Protein AF-A0A9E2RBU8-F1 (afdb_monomer_lite)

pLDDT: mean 70.87, std 10.01, range [45.44, 87.94]

Sequence (127 aa):
MFEKMRTSWALTKQSWSVLREQKSLVVFPLISSALTMLVVCTFLLPPIVFFAMSSGGYLDKSGGSDPAKIELWQRALMWLAMFVCYFLASVVVTFFNSALVACAMQHFAGEVTSPRRGLDIALSRWK

Foldseek 3Di:
DVVVVVVVVVVVVVVVVVCVVCVLLVVLVVVLVVVLVVLVCVLVVVVVVCLPVQPVDPPDPPRPPPVVNQDPVNVVVNVVSVVVSVVVNCVSNVLSVQLSVVQVVCVVVVHDGHNVVSNVVSVVVVD

Secondary structure (DSSP, 8-state):
-HHHHHHHHHHHHHHHHHHHH-HHHHHHHHHHHHHHHHHHHHHHHHHHHHHHHHTTSTT-TT-S--TTTS-HHHHHHHHHHHHHHHHHHHHHHHHHHHHHHHHHHHHHTT----HHHHHHHHHHT--

Radius of gyration: 21.58 Å; chains: 1; bounding box: 57×30×52 Å

Structure (mmCIF, N/CA/C/O backbone):
data_AF-A0A9E2RBU8-F1
#
_entry.id   AF-A0A9E2RBU8-F1
#
loop_
_atom_site.group_PDB
_atom_site.id
_atom_site.type_symbol
_atom_site.label_atom_id
_atom_site.label_alt_id
_atom_site.label_comp_id
_atom_site.label_asym_id
_atom_site.label_entity_id
_atom_site.label_seq_id
_atom_site.pdbx_PDB_ins_code
_atom_site.Cartn_x
_atom_site.Cartn_y
_atom_site.Cartn_z
_atom_site.occupancy
_atom_site.B_iso_or_equiv
_atom_site.auth_seq_id
_atom_site.auth_comp_id
_atom_site.auth_asym_id
_atom_site.auth_atom_id
_atom_site.pdbx_PDB_model_num
ATOM 1 N N . MET A 1 1 ? 10.925 14.410 28.860 1.00 59.38 1 MET A N 1
ATOM 2 C CA . MET A 1 1 ? 10.841 13.704 27.553 1.00 59.38 1 MET A CA 1
ATOM 3 C C . MET A 1 1 ? 10.256 12.297 27.690 1.00 59.38 1 MET A C 1
ATOM 5 O O . MET A 1 1 ? 9.317 11.990 26.967 1.00 59.38 1 MET A O 1
ATOM 9 N N . PHE A 1 2 ? 10.721 11.485 28.650 1.00 72.94 2 PHE A N 1
ATOM 10 C CA . PHE A 1 2 ? 10.164 10.150 28.935 1.00 72.94 2 PHE A CA 1
ATOM 11 C C . PHE A 1 2 ? 8.670 10.132 29.298 1.00 72.94 2 PHE A C 1
ATOM 13 O O . PHE A 1 2 ? 7.972 9.201 28.910 1.00 72.94 2 PHE A O 1
ATOM 20 N N . GLU A 1 3 ? 8.141 11.177 29.942 1.00 73.31 3 GLU A N 1
ATOM 21 C CA . GLU A 1 3 ? 6.697 11.273 30.207 1.00 73.31 3 GLU A CA 1
ATOM 22 C C . GLU A 1 3 ? 5.847 11.343 28.935 1.00 73.31 3 GLU A C 1
ATOM 24 O O . GLU A 1 3 ? 4.848 10.641 28.845 1.00 73.31 3 GLU A O 1
ATOM 29 N N . LYS A 1 4 ? 6.268 12.096 27.906 1.00 74.50 4 LYS A N 1
ATOM 30 C CA . LYS A 1 4 ? 5.535 12.169 26.629 1.00 74.50 4 LYS A CA 1
ATOM 31 C C . LYS A 1 4 ? 5.486 10.812 25.924 1.00 74.50 4 LYS A C 1
ATOM 33 O O . LYS A 1 4 ? 4.452 10.449 25.364 1.00 74.50 4 LYS A O 1
ATOM 38 N N . MET A 1 5 ? 6.576 10.042 25.992 1.00 78.25 5 MET A N 1
ATOM 39 C CA . MET A 1 5 ? 6.614 8.668 25.478 1.00 78.25 5 MET A CA 1
ATOM 40 C C . MET A 1 5 ? 5.700 7.743 26.287 1.00 78.25 5 MET A C 1
ATOM 42 O O . MET A 1 5 ? 4.998 6.925 25.701 1.00 78.25 5 MET A O 1
ATOM 46 N N . ARG A 1 6 ? 5.634 7.910 27.615 1.00 75.19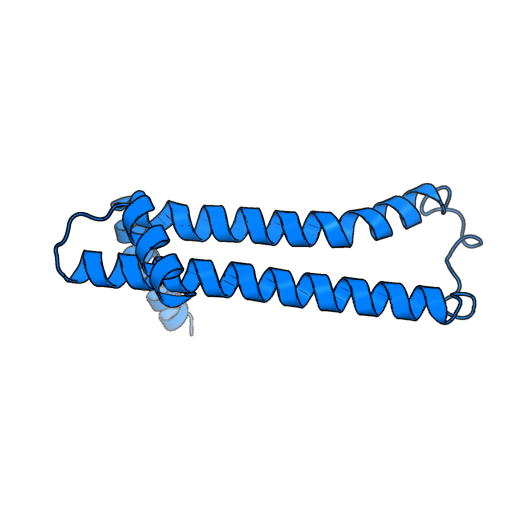 6 ARG A N 1
ATOM 47 C CA . ARG A 1 6 ? 4.756 7.119 28.491 1.00 75.19 6 ARG A CA 1
ATOM 48 C C . ARG A 1 6 ? 3.275 7.412 28.245 1.00 75.19 6 ARG A C 1
ATOM 50 O O . ARG A 1 6 ? 2.481 6.478 28.202 1.00 75.19 6 ARG A O 1
ATOM 57 N N . THR A 1 7 ? 2.917 8.674 28.015 1.00 76.69 7 THR A N 1
ATOM 58 C CA . THR A 1 7 ? 1.553 9.083 27.645 1.00 76.69 7 THR A CA 1
ATOM 59 C C . THR A 1 7 ? 1.180 8.579 26.254 1.00 76.69 7 THR A C 1
ATOM 61 O O . THR A 1 7 ? 0.107 8.011 26.082 1.00 76.69 7 THR A O 1
ATOM 64 N N . SER A 1 8 ? 2.087 8.688 25.278 1.00 75.44 8 SER A N 1
ATOM 65 C CA . SER A 1 8 ? 1.869 8.142 23.928 1.00 75.44 8 SER A CA 1
ATOM 66 C C . SER A 1 8 ? 1.697 6.620 23.964 1.00 75.44 8 SER A C 1
ATOM 68 O O . SER A 1 8 ? 0.795 6.083 23.336 1.00 75.44 8 SER A O 1
ATOM 70 N N . TRP A 1 9 ? 2.499 5.917 24.770 1.00 77.50 9 TRP A N 1
ATOM 71 C CA . TRP A 1 9 ? 2.384 4.472 24.969 1.00 77.50 9 TRP A CA 1
ATOM 72 C C . TRP A 1 9 ? 1.086 4.072 25.680 1.00 77.50 9 TRP A C 1
ATOM 74 O O . TRP A 1 9 ? 0.475 3.069 25.317 1.00 77.50 9 TRP A O 1
ATOM 84 N N . ALA A 1 10 ? 0.642 4.854 26.669 1.00 77.25 10 ALA A N 1
ATOM 85 C CA . ALA A 1 10 ? -0.626 4.632 27.359 1.00 77.25 10 ALA A CA 1
ATOM 86 C C . ALA A 1 10 ? -1.828 4.809 26.415 1.00 77.25 10 ALA A C 1
ATOM 88 O O . ALA A 1 10 ? -2.715 3.956 26.402 1.00 77.25 10 ALA A O 1
ATOM 89 N N . LEU A 1 11 ? -1.807 5.843 25.567 1.00 73.69 11 LEU A N 1
ATOM 90 C CA . LEU A 1 11 ? -2.827 6.089 24.541 1.00 73.69 11 LEU A CA 1
ATOM 91 C C . LEU A 1 11 ? -2.844 4.990 23.473 1.00 73.69 11 LEU A C 1
ATOM 93 O O . LEU A 1 11 ? -3.916 4.502 23.108 1.00 73.69 11 LEU A O 1
ATOM 97 N N . THR A 1 12 ? -1.670 4.536 23.020 1.00 73.25 12 THR A N 1
ATOM 98 C CA . THR A 1 12 ? -1.566 3.384 22.115 1.00 73.25 12 THR A CA 1
ATOM 99 C C . THR A 1 12 ? -2.117 2.122 22.774 1.00 73.25 12 THR A C 1
ATOM 101 O O . THR A 1 12 ? -2.846 1.383 22.124 1.00 73.25 12 THR A O 1
ATOM 104 N N . LYS A 1 13 ? -1.850 1.880 24.067 1.00 71.62 13 LYS A N 1
ATOM 105 C CA . LYS A 1 13 ? -2.397 0.727 24.810 1.00 71.62 13 LYS A CA 1
ATOM 106 C C . LYS A 1 13 ? -3.916 0.775 24.964 1.00 71.62 13 LYS A C 1
ATOM 108 O O . LYS A 1 13 ? -4.554 -0.263 24.817 1.00 71.62 13 LYS A O 1
ATOM 113 N N . GLN A 1 14 ? -4.482 1.947 25.253 1.00 66.69 14 GLN A N 1
ATOM 114 C CA . GLN A 1 14 ? -5.935 2.129 25.319 1.00 66.69 14 GLN A CA 1
ATOM 115 C C . GLN A 1 14 ? -6.578 1.925 23.947 1.00 66.69 14 GLN A C 1
ATOM 117 O O . GLN A 1 14 ? -7.543 1.176 23.827 1.00 66.69 14 GLN A O 1
ATOM 122 N N . SER A 1 15 ? -5.988 2.495 22.895 1.00 63.38 15 SER A N 1
ATOM 123 C CA . SER A 1 15 ? -6.440 2.270 21.517 1.00 63.38 15 SER A CA 1
ATOM 124 C C . SER A 1 15 ? -6.325 0.791 21.129 1.00 63.38 15 SER A C 1
ATOM 126 O O . SER A 1 15 ? -7.208 0.248 20.474 1.00 63.38 15 SER A O 1
ATOM 128 N N . TRP A 1 16 ? -5.272 0.109 21.589 1.00 63.81 16 TRP A N 1
ATOM 129 C CA . TRP A 1 16 ? -5.042 -1.313 21.352 1.00 63.81 16 TRP A CA 1
ATOM 130 C C . TRP A 1 16 ? -6.053 -2.209 22.071 1.00 63.81 16 TRP A C 1
ATOM 132 O O . TRP A 1 16 ? -6.446 -3.219 21.497 1.00 63.81 16 TRP A O 1
ATOM 142 N N . SER A 1 17 ? -6.500 -1.878 23.292 1.00 61.31 17 SER A N 1
ATOM 143 C CA . SER A 1 17 ? -7.505 -2.701 23.986 1.00 61.31 17 SER A CA 1
ATOM 144 C C . SER A 1 17 ? -8.877 -2.594 23.322 1.00 61.31 17 SER A C 1
ATOM 146 O O . SER A 1 17 ? -9.503 -3.625 23.089 1.00 61.31 17 SER A O 1
ATOM 148 N N . VAL A 1 18 ? -9.280 -1.387 22.911 1.00 62.34 18 VAL A N 1
ATOM 149 C CA . VAL A 1 18 ? -10.526 -1.145 22.159 1.00 62.34 18 VAL A CA 1
ATOM 150 C C . VAL A 1 18 ? -10.493 -1.860 20.804 1.00 62.34 18 VAL A C 1
ATOM 152 O O . VAL A 1 18 ? -11.454 -2.519 20.407 1.00 62.34 18 VAL A O 1
ATOM 155 N N . LEU A 1 19 ? -9.349 -1.813 20.115 1.00 61.12 19 LEU A N 1
ATOM 156 C CA . LEU A 1 19 ? -9.160 -2.511 18.845 1.00 61.12 19 LEU A CA 1
ATOM 157 C C . LEU A 1 19 ? -9.208 -4.044 19.011 1.00 61.12 19 LEU A C 1
ATOM 159 O O . LEU A 1 19 ? -9.686 -4.750 18.127 1.00 61.12 19 LEU A O 1
ATOM 163 N N . ARG A 1 20 ? -8.737 -4.574 20.148 1.00 60.50 20 ARG A N 1
ATOM 164 C CA . ARG A 1 20 ? -8.737 -6.017 20.442 1.00 60.50 20 ARG A CA 1
ATOM 165 C C . ARG A 1 20 ? -10.113 -6.544 20.857 1.00 60.50 20 ARG A C 1
ATOM 167 O O . ARG A 1 20 ? -10.418 -7.697 20.550 1.00 60.50 20 ARG A O 1
ATOM 174 N N . GLU A 1 21 ? -10.932 -5.723 21.514 1.00 63.09 21 GLU A N 1
ATOM 175 C CA . GLU A 1 21 ? -12.346 -6.024 21.785 1.00 63.09 21 GLU A CA 1
ATOM 176 C C . GLU A 1 21 ? -13.172 -6.047 20.490 1.00 63.09 21 GLU A C 1
ATOM 178 O O . GLU A 1 21 ? -14.031 -6.910 20.311 1.00 63.09 21 GLU A O 1
ATOM 183 N N . GLN A 1 22 ? -12.854 -5.174 19.530 1.00 63.44 22 GLN A N 1
ATOM 184 C CA . GLN A 1 22 ? -13.538 -5.077 18.240 1.00 63.44 22 GLN A CA 1
ATOM 185 C C . GLN A 1 22 ? -12.751 -5.772 17.113 1.00 63.44 22 GLN A C 1
ATOM 187 O O . GLN A 1 22 ? -12.162 -5.128 16.242 1.00 63.44 22 GLN A O 1
ATOM 192 N N . LYS A 1 23 ? -12.803 -7.112 17.055 1.00 59.81 23 LYS A N 1
ATOM 1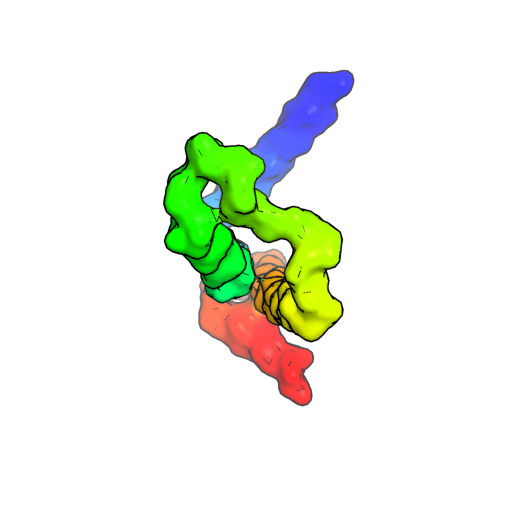93 C CA . LYS A 1 23 ? -12.170 -7.910 15.975 1.00 59.81 23 LYS A CA 1
ATOM 194 C C . LYS A 1 23 ? -12.548 -7.438 14.561 1.00 59.81 23 LYS A C 1
ATOM 196 O O . LYS A 1 23 ? -11.740 -7.570 13.649 1.00 59.81 23 LYS A O 1
ATOM 201 N N . SER A 1 24 ? -13.737 -6.850 14.381 1.00 57.62 24 SER A N 1
ATOM 202 C CA . SER A 1 24 ? -14.186 -6.282 13.101 1.00 57.62 24 SER A CA 1
ATOM 203 C C . SER A 1 24 ? -13.325 -5.109 12.614 1.00 57.62 24 SER A C 1
ATOM 205 O O . SER A 1 24 ? -13.211 -4.924 11.405 1.00 57.62 24 SER A O 1
ATOM 207 N N . LEU A 1 25 ? -12.726 -4.315 13.511 1.00 61.91 25 LEU A N 1
ATOM 208 C CA . LEU A 1 25 ? -11.915 -3.154 13.128 1.00 61.91 25 LEU A CA 1
ATOM 209 C C . LEU A 1 25 ? -10.483 -3.540 12.727 1.00 61.91 25 LEU A C 1
ATOM 211 O O . LEU A 1 25 ? -9.903 -2.862 11.887 1.00 61.91 25 LEU A O 1
ATOM 215 N N . VAL A 1 26 ? -9.926 -4.633 13.268 1.00 65.25 26 VAL A N 1
ATOM 216 C CA . VAL A 1 26 ? -8.554 -5.106 12.961 1.00 65.25 26 VAL A CA 1
ATOM 217 C C . VAL A 1 26 ? -8.452 -5.724 11.566 1.00 65.25 26 VAL A C 1
ATOM 219 O O . VAL A 1 26 ? -7.401 -5.662 10.931 1.00 65.25 26 VAL A O 1
ATOM 222 N N . VAL A 1 27 ? -9.541 -6.312 11.065 1.00 66.19 27 VAL A N 1
ATOM 223 C CA . VAL A 1 27 ? -9.551 -7.028 9.780 1.00 66.19 27 VAL A CA 1
ATOM 224 C C . VAL A 1 27 ? -9.245 -6.091 8.604 1.00 66.19 27 VAL A C 1
ATOM 226 O O . VAL A 1 27 ? -8.524 -6.483 7.693 1.00 66.19 27 VAL A O 1
ATOM 229 N N . PHE A 1 28 ? -9.697 -4.835 8.642 1.00 66.38 28 PHE A N 1
ATOM 230 C CA . PHE A 1 28 ? -9.423 -3.853 7.584 1.00 66.38 28 PHE A CA 1
ATOM 231 C C . PHE A 1 28 ? -7.940 -3.474 7.439 1.00 66.38 28 PHE A C 1
ATOM 233 O O . PHE A 1 28 ? -7.414 -3.620 6.335 1.00 66.38 28 PHE A O 1
ATOM 240 N N . PRO A 1 29 ? -7.228 -3.022 8.492 1.00 67.06 29 PRO A N 1
ATOM 241 C CA . PRO A 1 29 ? -5.804 -2.719 8.395 1.00 67.06 29 PRO A CA 1
ATOM 242 C C . PRO A 1 29 ? -4.957 -3.970 8.133 1.00 67.06 29 PRO A C 1
ATOM 244 O O . PRO A 1 29 ? -3.923 -3.854 7.483 1.00 67.06 29 PRO A O 1
ATOM 247 N N . LEU A 1 30 ? -5.394 -5.160 8.565 1.00 69.75 30 LEU A N 1
ATOM 248 C CA . LEU A 1 30 ? -4.701 -6.418 8.266 1.00 69.75 30 LEU A CA 1
ATOM 249 C C . LEU A 1 30 ? -4.825 -6.816 6.785 1.00 69.75 30 LEU A C 1
ATOM 251 O O . LEU A 1 30 ? -3.839 -7.205 6.168 1.00 69.75 30 LEU A O 1
ATOM 255 N N . ILE A 1 31 ? -6.020 -6.694 6.197 1.00 71.25 31 ILE A N 1
ATOM 256 C CA . ILE A 1 31 ? -6.230 -6.963 4.767 1.00 71.25 31 ILE A CA 1
ATOM 257 C C . ILE A 1 31 ? -5.535 -5.891 3.919 1.00 71.25 31 ILE A C 1
ATOM 259 O O . ILE A 1 31 ? -4.879 -6.228 2.937 1.00 71.25 31 ILE A O 1
ATOM 263 N N . SER A 1 32 ? -5.617 -4.617 4.317 1.00 71.81 32 SER A N 1
ATOM 264 C CA . SER A 1 3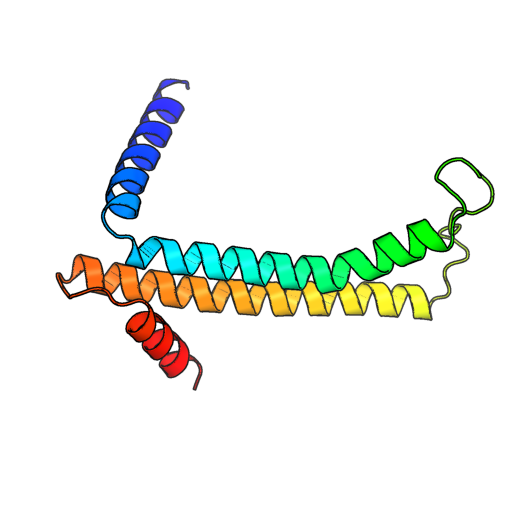2 ? -4.925 -3.508 3.649 1.00 71.81 32 SER A CA 1
ATOM 265 C C . SER A 1 32 ? -3.412 -3.698 3.640 1.00 71.81 32 SER A C 1
ATOM 267 O O . SER A 1 32 ? -2.778 -3.573 2.592 1.00 71.81 32 SER A O 1
ATOM 269 N N . SER A 1 33 ? -2.823 -4.046 4.789 1.00 74.81 33 SER A N 1
ATOM 270 C CA . SER A 1 33 ? -1.384 -4.280 4.887 1.00 74.81 33 SER A CA 1
ATOM 271 C C . SER A 1 33 ? -0.965 -5.517 4.100 1.00 74.81 33 SER A C 1
ATOM 273 O O . SER A 1 33 ? 0.030 -5.449 3.387 1.00 74.81 33 SER A O 1
ATOM 275 N N . ALA A 1 34 ? -1.750 -6.598 4.135 1.00 76.00 34 ALA A N 1
ATOM 276 C CA . ALA A 1 34 ? -1.492 -7.797 3.343 1.00 76.00 34 ALA A CA 1
ATOM 277 C C . ALA A 1 34 ? -1.562 -7.524 1.832 1.00 76.00 34 ALA A C 1
ATOM 279 O O . ALA A 1 34 ? -0.668 -7.938 1.100 1.00 76.00 34 ALA A O 1
ATOM 280 N N . LEU A 1 35 ? -2.574 -6.791 1.355 1.00 77.81 35 LEU A N 1
ATOM 281 C CA . LEU A 1 35 ? -2.708 -6.431 -0.061 1.00 77.81 35 LEU A CA 1
ATOM 282 C C . LEU A 1 35 ? -1.620 -5.456 -0.507 1.00 77.81 35 LEU A C 1
ATOM 284 O O . LEU A 1 35 ? -1.042 -5.634 -1.574 1.00 77.81 35 LEU A O 1
ATOM 288 N N . THR A 1 36 ? -1.295 -4.460 0.318 1.00 76.38 36 THR A N 1
ATOM 289 C CA . THR A 1 36 ? -0.197 -3.526 0.033 1.00 76.38 36 THR A CA 1
ATOM 290 C C . THR A 1 36 ? 1.137 -4.268 -0.020 1.00 76.38 36 THR A C 1
ATOM 292 O O . THR A 1 36 ? 1.918 -4.063 -0.946 1.00 76.38 36 THR A O 1
ATOM 295 N N . MET A 1 37 ? 1.380 -5.183 0.923 1.00 79.12 37 MET A N 1
ATOM 296 C CA . MET A 1 37 ? 2.562 -6.042 0.933 1.00 79.12 37 MET A CA 1
ATOM 297 C C . MET A 1 37 ? 2.596 -6.959 -0.293 1.00 79.12 37 MET A C 1
ATOM 299 O O . MET A 1 37 ? 3.656 -7.128 -0.879 1.00 79.12 37 MET A O 1
ATOM 303 N N . LEU A 1 38 ? 1.453 -7.484 -0.740 1.00 82.88 38 LEU A N 1
ATOM 304 C CA . LEU A 1 38 ? 1.350 -8.294 -1.955 1.00 82.88 38 LEU A CA 1
ATOM 305 C C . LEU A 1 38 ? 1.675 -7.479 -3.215 1.00 82.88 38 LEU A C 1
ATOM 307 O O . LEU A 1 38 ? 2.437 -7.956 -4.056 1.00 82.88 38 LEU A O 1
ATOM 311 N N . VAL A 1 39 ? 1.163 -6.249 -3.337 1.00 80.06 39 VAL A N 1
ATOM 312 C CA . VAL A 1 39 ? 1.496 -5.331 -4.445 1.00 80.06 39 VAL A CA 1
ATOM 313 C C . VAL A 1 39 ? 2.996 -5.040 -4.452 1.00 80.06 39 VAL A C 1
ATOM 315 O O . VAL A 1 39 ? 3.655 -5.230 -5.471 1.00 80.06 39 VAL A O 1
ATOM 318 N N . VAL A 1 40 ? 3.552 -4.674 -3.295 1.00 78.56 40 VAL A N 1
ATOM 319 C CA . VAL A 1 40 ? 4.992 -4.443 -3.113 1.00 78.56 40 VAL A CA 1
ATOM 320 C C . VAL A 1 40 ? 5.793 -5.686 -3.500 1.00 78.56 40 VAL A C 1
ATOM 322 O O . VAL A 1 40 ? 6.721 -5.582 -4.293 1.00 78.56 40 VAL A O 1
ATOM 325 N N . CYS A 1 41 ? 5.419 -6.871 -3.019 1.00 81.69 41 CYS A N 1
ATOM 326 C CA . CYS A 1 41 ? 6.083 -8.125 -3.367 1.00 81.69 41 CYS A CA 1
ATOM 327 C C . CYS A 1 41 ? 6.016 -8.412 -4.870 1.00 81.69 41 CYS A C 1
ATOM 329 O O . CYS A 1 41 ? 7.029 -8.776 -5.454 1.00 81.69 41 CYS A O 1
ATOM 331 N N . THR A 1 42 ? 4.867 -8.210 -5.516 1.00 79.50 42 THR A N 1
ATOM 332 C CA . THR A 1 42 ? 4.689 -8.499 -6.949 1.00 79.50 42 THR A CA 1
ATOM 333 C C . THR A 1 42 ? 5.563 -7.604 -7.829 1.00 79.50 42 THR A C 1
ATOM 335 O O . THR A 1 42 ? 6.001 -8.045 -8.885 1.00 79.50 42 THR A O 1
ATOM 338 N N . PHE A 1 43 ? 5.860 -6.376 -7.395 1.00 77.56 43 PHE A N 1
ATOM 339 C CA . PHE A 1 43 ? 6.681 -5.431 -8.159 1.00 77.56 43 PHE A CA 1
ATOM 340 C C . PHE A 1 43 ? 8.159 -5.394 -7.734 1.00 77.56 43 PHE A C 1
ATOM 342 O O . PHE A 1 43 ? 9.012 -5.152 -8.585 1.00 77.56 43 PHE A O 1
ATOM 349 N N . LEU A 1 44 ? 8.493 -5.661 -6.463 1.00 78.25 44 LEU A N 1
ATOM 350 C CA . LEU A 1 44 ? 9.884 -5.700 -5.986 1.00 78.25 44 LEU A CA 1
ATOM 351 C C . LEU A 1 44 ? 10.541 -7.075 -6.134 1.00 78.25 44 LEU A C 1
ATOM 353 O O . LEU A 1 44 ? 11.739 -7.129 -6.408 1.00 78.25 44 LEU A O 1
ATOM 357 N N . LEU A 1 45 ? 9.811 -8.186 -5.978 1.00 82.19 45 LEU A N 1
ATOM 358 C CA . LEU A 1 45 ? 10.417 -9.517 -6.103 1.00 82.19 45 LEU A CA 1
ATOM 359 C C . LEU A 1 45 ? 10.981 -9.785 -7.503 1.00 82.19 45 LEU A C 1
ATOM 361 O O . LEU A 1 45 ? 12.110 -10.262 -7.559 1.00 82.19 45 LEU A O 1
ATOM 365 N N . PRO A 1 46 ? 10.295 -9.479 -8.623 1.00 77.81 46 PRO A N 1
ATOM 366 C CA . PRO A 1 46 ? 10.831 -9.781 -9.948 1.00 77.81 46 PRO A CA 1
ATOM 367 C C . PRO A 1 46 ? 12.203 -9.153 -10.234 1.00 77.81 46 PRO A C 1
ATOM 369 O O . PRO A 1 46 ? 13.090 -9.905 -10.631 1.00 77.81 46 PRO A O 1
ATOM 372 N N . PRO A 1 47 ? 12.457 -7.848 -9.995 1.00 72.19 47 PRO A N 1
ATOM 373 C CA . PRO A 1 47 ? 13.792 -7.287 -10.192 1.00 72.19 47 PRO A CA 1
ATOM 374 C C . PRO A 1 47 ? 14.824 -7.837 -9.197 1.00 72.19 47 PRO A C 1
ATOM 376 O O . PRO A 1 47 ? 15.966 -8.054 -9.594 1.00 72.19 47 PRO A O 1
ATOM 379 N N . ILE A 1 48 ? 14.445 -8.122 -7.942 1.00 77.75 48 ILE A N 1
ATOM 380 C CA . ILE A 1 48 ? 15.351 -8.731 -6.948 1.00 77.75 48 ILE A CA 1
ATOM 381 C C . ILE A 1 48 ? 15.765 -10.144 -7.380 1.00 77.75 48 ILE A C 1
ATOM 383 O O . ILE A 1 48 ? 16.948 -10.470 -7.367 1.00 77.75 48 ILE A O 1
ATOM 387 N N . VAL A 1 49 ? 14.803 -10.975 -7.784 1.00 78.81 49 VAL A N 1
ATOM 388 C CA . VAL A 1 49 ? 15.031 -12.357 -8.227 1.00 78.81 49 VAL A CA 1
ATOM 389 C C . VAL A 1 49 ? 15.784 -12.381 -9.552 1.00 78.81 49 VAL A C 1
ATOM 391 O O . VAL A 1 49 ? 16.743 -13.133 -9.684 1.00 78.81 49 VAL A O 1
ATOM 394 N N . PHE A 1 50 ? 15.409 -11.533 -10.511 1.00 71.88 50 PHE A N 1
ATOM 395 C CA . PHE A 1 50 ? 16.113 -11.404 -11.785 1.00 71.88 50 PHE A CA 1
ATOM 396 C C . PHE A 1 50 ? 17.574 -11.001 -11.575 1.00 71.88 50 PHE A C 1
ATOM 398 O O . PHE A 1 50 ? 18.462 -11.605 -12.173 1.00 71.88 50 PHE A O 1
ATOM 405 N N . PHE A 1 51 ? 17.837 -10.039 -10.687 1.00 65.62 51 PHE A N 1
ATOM 406 C CA . PHE A 1 51 ? 19.195 -9.650 -10.322 1.00 65.62 51 PHE A CA 1
ATOM 407 C C . PHE A 1 51 ? 19.944 -10.795 -9.623 1.00 65.62 51 PHE A C 1
ATOM 409 O O . PHE A 1 51 ? 21.069 -11.105 -10.006 1.00 65.62 51 PHE A O 1
ATOM 416 N N . ALA A 1 52 ? 19.310 -11.471 -8.660 1.00 69.88 52 ALA A N 1
ATOM 417 C CA . ALA A 1 52 ? 19.903 -12.584 -7.915 1.00 69.88 52 ALA A CA 1
ATOM 418 C C . ALA A 1 52 ? 20.166 -13.844 -8.762 1.00 69.88 52 ALA A C 1
ATOM 420 O O . ALA A 1 52 ? 21.062 -14.612 -8.430 1.00 69.88 52 ALA A O 1
ATOM 421 N N . MET A 1 53 ? 19.391 -14.077 -9.828 1.00 67.69 53 MET A N 1
ATOM 422 C CA . MET A 1 53 ? 19.582 -15.200 -10.757 1.00 67.69 53 MET A CA 1
ATOM 423 C C . MET A 1 53 ? 20.524 -14.859 -11.918 1.00 67.69 53 MET A C 1
ATOM 425 O O . MET A 1 53 ? 21.227 -15.742 -12.400 1.00 67.69 53 MET A O 1
ATOM 429 N N . SER A 1 54 ? 20.542 -13.601 -12.377 1.00 63.53 54 SER A N 1
ATOM 430 C CA . SER A 1 54 ? 21.405 -13.162 -13.490 1.00 63.53 54 SER A CA 1
ATOM 431 C C . SER A 1 54 ? 22.836 -12.861 -13.044 1.00 63.53 54 SER A C 1
ATOM 433 O O . SER A 1 54 ? 23.765 -13.004 -13.834 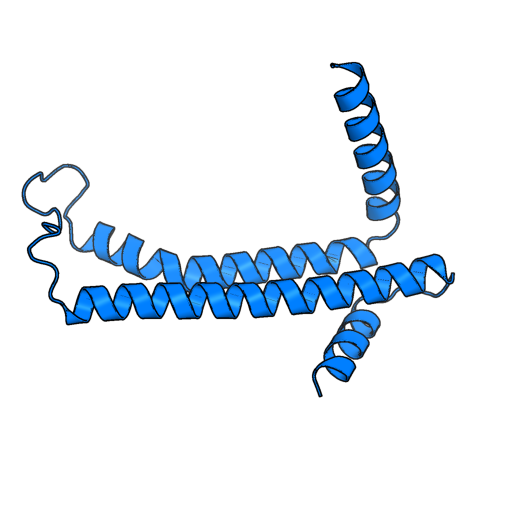1.00 63.53 54 SER A O 1
ATOM 435 N N . SER A 1 55 ? 23.028 -12.463 -11.783 1.00 53.06 55 SER A N 1
ATOM 436 C CA . SER A 1 55 ? 24.344 -12.421 -11.148 1.00 53.06 55 SER A CA 1
ATOM 437 C C . SER A 1 55 ? 24.570 -13.751 -10.432 1.00 53.06 55 SER A C 1
ATOM 439 O O . SER A 1 55 ? 23.859 -14.083 -9.488 1.00 53.06 55 SER A O 1
ATOM 441 N N . GLY A 1 56 ? 25.526 -14.556 -10.895 1.00 48.44 56 GLY A N 1
ATOM 442 C CA . GLY A 1 56 ? 25.934 -15.776 -10.201 1.00 48.44 56 GLY A CA 1
ATOM 443 C C . GLY A 1 56 ? 26.514 -15.449 -8.823 1.00 48.44 56 GLY A C 1
ATOM 444 O O . GLY A 1 56 ? 27.723 -15.348 -8.673 1.00 48.44 56 GLY A O 1
ATOM 445 N N . GLY A 1 57 ? 25.655 -15.278 -7.819 1.00 46.28 57 GLY A N 1
ATOM 446 C CA . GLY A 1 57 ? 26.034 -15.010 -6.437 1.00 46.28 57 GLY A CA 1
ATOM 447 C C . GLY A 1 57 ? 26.671 -13.634 -6.206 1.00 46.28 57 GLY A C 1
ATOM 448 O O . GLY A 1 57 ? 27.343 -13.046 -7.044 1.00 46.28 57 GLY A O 1
ATOM 449 N N . TYR A 1 58 ? 26.526 -13.143 -4.981 1.00 50.44 58 TYR A N 1
ATOM 450 C CA . TYR A 1 58 ? 27.088 -11.885 -4.477 1.00 50.44 58 TYR A CA 1
ATOM 451 C C . TYR A 1 58 ? 28.641 -11.826 -4.486 1.00 50.44 58 TYR A C 1
ATOM 453 O O . TYR A 1 58 ? 29.217 -10.918 -3.888 1.00 50.44 58 TYR A O 1
ATOM 461 N N . LEU A 1 59 ? 29.331 -12.789 -5.114 1.00 52.72 59 LEU A N 1
ATOM 462 C CA . LEU A 1 59 ? 30.787 -12.964 -5.060 1.00 52.72 59 LEU A CA 1
ATOM 463 C C . LEU A 1 59 ? 31.522 -12.691 -6.378 1.00 52.72 59 LEU A C 1
ATOM 465 O O . LEU A 1 59 ? 32.751 -12.673 -6.355 1.00 52.72 59 LEU A O 1
ATOM 469 N N . ASP A 1 60 ? 30.831 -12.422 -7.489 1.00 45.44 60 ASP A N 1
ATOM 470 C CA . ASP A 1 60 ? 31.511 -12.024 -8.723 1.00 45.44 60 ASP A CA 1
ATOM 471 C C . ASP A 1 60 ? 31.407 -10.508 -8.947 1.00 45.44 60 ASP A C 1
ATOM 473 O O . ASP A 1 60 ? 30.404 -9.967 -9.418 1.00 45.44 60 ASP A O 1
ATOM 477 N N . LYS A 1 61 ? 32.486 -9.798 -8.595 1.00 54.47 61 LYS A N 1
ATOM 478 C CA . LYS A 1 61 ? 32.672 -8.347 -8.790 1.00 54.47 61 LYS A CA 1
ATOM 479 C C . LYS A 1 61 ? 32.693 -7.910 -10.266 1.00 54.47 61 LYS A C 1
ATOM 481 O O . LYS A 1 61 ? 32.987 -6.749 -10.540 1.00 54.47 61 LYS A O 1
ATOM 486 N N . SER A 1 62 ? 32.380 -8.796 -11.206 1.00 48.91 62 SER A N 1
ATOM 487 C CA . SER A 1 62 ? 32.319 -8.504 -12.640 1.00 48.91 62 SER A CA 1
ATOM 488 C C . SER A 1 62 ? 30.902 -8.541 -13.239 1.00 48.91 62 SER A C 1
ATOM 490 O O . SER A 1 62 ? 30.714 -8.078 -14.363 1.00 48.91 62 SER A O 1
ATOM 492 N N . GLY A 1 63 ? 29.896 -9.013 -12.489 1.00 46.28 63 GLY A N 1
ATOM 493 C CA . GLY A 1 63 ? 28.505 -9.160 -12.950 1.00 46.28 63 GLY A CA 1
ATOM 494 C C . GLY A 1 63 ? 27.519 -8.137 -12.382 1.00 46.28 63 GLY A C 1
ATOM 495 O O . GLY A 1 63 ? 26.309 -8.291 -12.543 1.00 46.28 63 GLY A O 1
ATOM 496 N N . GLY A 1 64 ? 28.009 -7.103 -11.691 1.00 47.03 64 GLY A N 1
ATOM 497 C CA . GLY A 1 64 ? 27.172 -5.964 -11.337 1.00 47.03 64 GLY A CA 1
ATOM 498 C C . GLY A 1 64 ? 26.678 -5.320 -12.623 1.00 47.03 64 GLY A C 1
ATOM 499 O O . GLY A 1 64 ? 27.492 -4.998 -13.487 1.00 47.03 64 GLY A O 1
ATOM 500 N N . SER A 1 65 ? 25.363 -5.149 -12.767 1.00 55.78 65 SER A N 1
ATOM 501 C CA . SER A 1 65 ? 24.791 -4.261 -13.774 1.00 55.78 65 SER A CA 1
ATOM 502 C C . SER A 1 65 ? 25.446 -2.899 -13.578 1.00 55.78 65 SER A C 1
ATOM 504 O O . SER A 1 65 ? 25.043 -2.136 -12.703 1.00 55.78 65 SER A O 1
ATOM 506 N N . ASP A 1 66 ? 26.523 -2.641 -14.314 1.00 54.19 66 ASP A N 1
ATOM 507 C CA . ASP A 1 66 ? 27.215 -1.368 -14.309 1.00 54.19 66 ASP A CA 1
ATOM 508 C C . ASP A 1 66 ? 26.117 -0.323 -14.544 1.00 54.19 66 ASP A C 1
ATOM 510 O O . ASP A 1 66 ? 25.410 -0.432 -15.552 1.00 54.19 66 ASP A O 1
ATOM 514 N N . PRO A 1 67 ? 25.851 0.622 -13.623 1.00 53.84 67 PRO A N 1
ATOM 515 C CA . PRO A 1 67 ? 24.740 1.559 -13.788 1.00 53.84 67 PRO A CA 1
ATOM 516 C C . PRO A 1 67 ? 24.850 2.350 -15.102 1.00 53.84 67 PRO A C 1
ATOM 518 O O . PRO A 1 67 ? 23.849 2.876 -15.587 1.00 53.84 67 PRO A O 1
ATOM 521 N N . ALA A 1 68 ? 26.047 2.382 -15.702 1.00 56.78 68 ALA A N 1
ATOM 522 C CA . ALA A 1 68 ? 26.333 2.926 -17.022 1.00 56.78 68 ALA A CA 1
ATOM 523 C C . ALA A 1 68 ? 25.890 2.043 -18.214 1.00 56.78 68 ALA A C 1
ATOM 525 O O . ALA A 1 68 ? 25.709 2.575 -19.306 1.00 56.78 68 ALA A O 1
ATOM 526 N N . LYS A 1 69 ? 25.704 0.725 -18.039 1.00 62.50 69 LYS A N 1
ATOM 527 C CA . LYS A 1 69 ? 25.309 -0.236 -19.096 1.00 62.50 69 LYS A CA 1
ATOM 528 C C . LYS A 1 69 ? 23.820 -0.590 -19.102 1.00 62.50 69 LYS A C 1
ATOM 530 O O . LYS A 1 69 ? 23.387 -1.349 -19.962 1.00 62.50 69 LYS A O 1
ATOM 535 N N . ILE A 1 70 ? 23.034 -0.071 -18.158 1.00 65.38 70 ILE A N 1
ATOM 536 C CA . ILE A 1 70 ? 21.580 -0.254 -18.183 1.00 65.38 70 ILE A CA 1
ATOM 537 C C . ILE A 1 70 ? 21.031 0.573 -19.347 1.00 65.38 70 ILE A C 1
ATOM 539 O O . ILE A 1 70 ? 21.105 1.805 -19.325 1.00 65.38 70 ILE A O 1
ATOM 543 N N . GLU A 1 71 ? 20.472 -0.095 -20.356 1.00 78.12 71 GLU A N 1
ATOM 544 C CA . GLU A 1 71 ? 19.904 0.601 -21.506 1.00 78.12 71 GLU A CA 1
ATOM 545 C C . GLU A 1 71 ? 18.763 1.535 -21.071 1.00 78.12 71 GLU A C 1
ATOM 547 O O . GLU A 1 71 ? 18.027 1.269 -20.114 1.00 78.12 71 GLU A O 1
ATOM 552 N N . LEU A 1 72 ? 18.598 2.658 -21.781 1.00 82.00 72 LEU A N 1
ATOM 553 C CA . LEU A 1 72 ? 17.615 3.693 -21.436 1.00 82.00 72 LEU A CA 1
ATOM 554 C C . LEU A 1 72 ? 16.192 3.130 -21.280 1.00 82.00 72 LEU A C 1
ATOM 556 O O . LEU A 1 72 ? 15.463 3.555 -20.382 1.00 82.00 72 LEU A O 1
ATOM 560 N N . TRP A 1 73 ? 15.816 2.143 -22.099 1.00 76.38 73 TRP A N 1
ATOM 561 C CA . TRP A 1 73 ? 14.503 1.499 -22.027 1.00 76.38 73 TRP A CA 1
ATOM 562 C C . TRP A 1 73 ? 14.323 0.656 -20.756 1.00 76.38 73 TRP A C 1
ATOM 564 O O . TRP A 1 73 ? 13.237 0.673 -20.181 1.00 76.38 73 TRP A O 1
ATOM 574 N N . GLN A 1 74 ? 15.372 -0.016 -20.260 1.00 76.19 74 GLN A N 1
ATOM 575 C CA . GLN A 1 74 ? 15.326 -0.781 -19.005 1.00 76.19 74 GLN A CA 1
ATOM 576 C C . GLN A 1 74 ? 15.143 0.154 -17.808 1.00 76.19 74 GLN A C 1
ATOM 578 O O . GLN A 1 74 ? 14.313 -0.112 -16.936 1.00 76.19 74 GLN A O 1
ATOM 583 N N . ARG A 1 75 ? 15.860 1.291 -17.792 1.00 78.38 75 ARG A N 1
ATOM 584 C CA . ARG A 1 75 ? 15.671 2.332 -16.763 1.00 78.38 75 ARG A CA 1
ATOM 585 C C . ARG A 1 75 ? 14.242 2.866 -16.804 1.00 78.38 75 ARG A C 1
ATOM 587 O O . ARG A 1 75 ? 13.608 2.960 -15.757 1.00 78.38 75 ARG A O 1
ATOM 594 N N . ALA A 1 76 ? 13.724 3.176 -17.993 1.00 85.56 76 ALA A N 1
ATOM 595 C CA . ALA A 1 76 ? 12.355 3.662 -18.156 1.00 85.56 76 ALA A CA 1
ATOM 596 C C . ALA A 1 76 ? 11.315 2.647 -17.648 1.00 85.56 76 ALA A C 1
ATOM 598 O O . ALA A 1 76 ? 10.406 3.028 -16.913 1.00 85.56 76 ALA A O 1
ATOM 599 N N . LEU A 1 77 ? 11.481 1.358 -17.963 1.00 84.56 77 LEU A N 1
ATOM 600 C CA . LEU A 1 77 ? 10.609 0.282 -17.482 1.00 84.56 77 LEU A CA 1
ATOM 601 C C . LEU A 1 77 ? 10.652 0.126 -15.958 1.00 84.56 77 LEU A C 1
ATOM 603 O O . LEU A 1 77 ? 9.598 -0.018 -15.342 1.00 84.56 77 LEU A O 1
ATOM 607 N N . MET A 1 78 ? 11.832 0.210 -15.335 1.00 79.88 78 MET A N 1
ATOM 608 C CA . MET A 1 78 ? 11.953 0.182 -13.871 1.00 79.88 78 MET A CA 1
ATOM 609 C C . MET A 1 78 ? 11.243 1.370 -13.213 1.00 79.88 78 MET A C 1
ATOM 611 O O . MET A 1 78 ? 10.500 1.180 -12.250 1.00 79.88 78 MET A O 1
ATOM 615 N N . TRP A 1 79 ? 11.434 2.588 -13.730 1.00 83.81 79 TRP A N 1
ATOM 616 C CA . TRP A 1 79 ? 10.747 3.779 -13.216 1.00 83.81 79 TRP A CA 1
ATOM 617 C C . TRP A 1 79 ? 9.231 3.686 -13.388 1.00 83.81 79 TRP A C 1
ATOM 619 O O . TRP A 1 79 ? 8.494 3.998 -12.453 1.00 83.81 79 TRP A O 1
ATOM 629 N N . LEU A 1 80 ? 8.763 3.208 -14.543 1.00 87.06 80 LEU A N 1
ATOM 630 C CA . LEU A 1 80 ? 7.342 2.983 -14.793 1.00 87.06 80 LEU A CA 1
ATOM 631 C C . LEU A 1 80 ? 6.767 1.927 -13.840 1.00 87.06 80 LEU A C 1
ATOM 633 O O . LEU A 1 80 ? 5.707 2.145 -13.261 1.00 87.06 80 LEU A O 1
ATOM 637 N N . ALA A 1 81 ? 7.475 0.817 -13.625 1.00 83.00 81 ALA A N 1
ATOM 638 C CA . ALA A 1 81 ? 7.062 -0.223 -12.688 1.00 83.00 81 ALA A CA 1
ATOM 639 C C . ALA A 1 81 ? 6.966 0.311 -11.250 1.00 83.00 81 ALA A C 1
ATOM 641 O O . ALA A 1 81 ? 5.969 0.064 -10.574 1.00 83.00 81 ALA A O 1
ATOM 642 N N . MET A 1 82 ? 7.950 1.097 -10.800 1.00 81.50 82 MET A N 1
ATOM 643 C CA . MET A 1 82 ? 7.929 1.749 -9.484 1.00 81.50 82 MET A CA 1
ATOM 644 C C . MET A 1 82 ? 6.769 2.741 -9.356 1.00 81.50 82 MET A C 1
ATOM 646 O O . MET A 1 82 ? 6.089 2.758 -8.330 1.00 81.50 82 MET A O 1
ATOM 650 N N . PHE A 1 83 ? 6.506 3.530 -10.400 1.00 87.94 83 PHE A N 1
ATOM 651 C CA . PHE A 1 83 ? 5.375 4.454 -10.442 1.00 87.94 83 PHE A CA 1
ATOM 652 C C . PHE A 1 83 ? 4.035 3.716 -10.340 1.00 87.94 83 PHE A C 1
ATOM 654 O O . PHE A 1 83 ? 3.218 4.050 -9.484 1.00 87.94 83 PHE A O 1
ATOM 661 N N . VAL A 1 84 ? 3.825 2.681 -11.160 1.00 86.06 84 VAL A N 1
ATOM 662 C CA . VAL A 1 84 ? 2.596 1.873 -11.146 1.00 86.06 84 VAL A CA 1
ATOM 663 C C . VAL A 1 84 ? 2.430 1.162 -9.804 1.00 86.06 84 VAL A C 1
ATOM 665 O O . VAL A 1 84 ? 1.342 1.198 -9.232 1.00 86.06 84 VAL A O 1
ATOM 668 N N . CYS A 1 85 ? 3.499 0.580 -9.256 1.00 81.62 85 CYS A N 1
ATOM 669 C CA . CYS A 1 85 ? 3.487 -0.033 -7.929 1.00 81.62 85 CYS A CA 1
ATOM 670 C C . CYS A 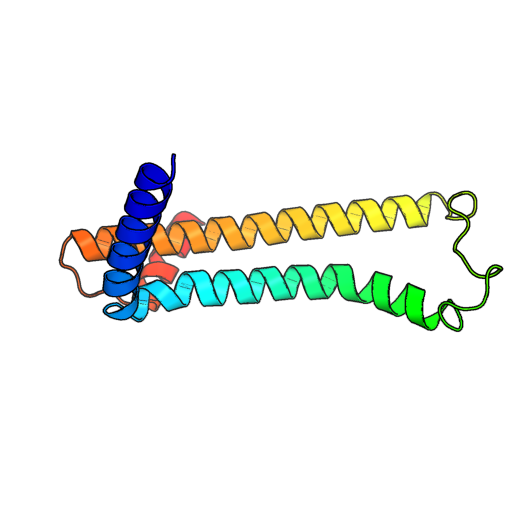1 85 ? 3.067 0.971 -6.852 1.00 81.62 85 CYS A C 1
ATOM 672 O O . CYS A 1 85 ? 2.188 0.677 -6.043 1.00 81.62 85 CYS A O 1
ATOM 674 N N . TYR A 1 86 ? 3.679 2.158 -6.836 1.00 84.12 86 TYR A N 1
ATOM 675 C CA . TYR A 1 86 ? 3.376 3.198 -5.856 1.00 84.12 86 TYR A CA 1
ATOM 676 C C . TYR A 1 86 ? 1.938 3.706 -5.993 1.00 84.12 86 TYR A C 1
ATOM 678 O O . TYR A 1 86 ? 1.237 3.869 -4.992 1.00 84.12 86 TYR A O 1
ATOM 686 N N . PHE A 1 87 ? 1.478 3.911 -7.227 1.00 87.25 87 PHE A N 1
ATOM 687 C CA . PHE A 1 87 ? 0.115 4.333 -7.517 1.00 87.25 87 PHE A CA 1
ATOM 688 C C . PHE A 1 87 ? -0.908 3.294 -7.038 1.00 87.25 87 PHE A C 1
ATOM 690 O O . PHE A 1 87 ? -1.812 3.632 -6.274 1.00 87.25 87 PHE A O 1
ATOM 697 N N . LEU A 1 88 ? -0.730 2.019 -7.402 1.00 83.00 88 LEU A N 1
ATOM 698 C CA . LEU A 1 88 ? -1.615 0.931 -6.974 1.00 83.00 88 LEU A CA 1
ATOM 699 C C . LEU A 1 88 ? -1.593 0.734 -5.455 1.00 83.00 88 LEU A C 1
ATOM 701 O O . LEU A 1 88 ? -2.650 0.579 -4.845 1.00 83.00 88 LEU A O 1
ATOM 705 N N . ALA A 1 89 ? -0.416 0.796 -4.828 1.00 79.44 89 ALA A N 1
ATOM 706 C CA . ALA A 1 89 ? -0.294 0.732 -3.375 1.00 79.44 89 ALA A CA 1
ATOM 707 C C . ALA A 1 89 ? -1.057 1.885 -2.704 1.00 79.44 89 ALA A C 1
ATOM 709 O O . ALA A 1 89 ? -1.809 1.661 -1.758 1.00 79.44 89 ALA A O 1
ATOM 710 N N . SER A 1 90 ? -0.935 3.104 -3.232 1.00 80.62 90 SER A N 1
ATOM 711 C CA . SER A 1 90 ? -1.637 4.282 -2.711 1.00 80.62 90 SER A CA 1
ATOM 712 C C . SER A 1 90 ? -3.155 4.170 -2.864 1.00 80.62 90 SER A C 1
ATOM 714 O O . SER A 1 90 ? -3.892 4.553 -1.951 1.00 80.62 90 SER A O 1
ATOM 716 N N . VAL A 1 91 ? -3.632 3.600 -3.974 1.00 83.12 91 VAL A N 1
ATOM 717 C CA . VAL A 1 91 ? -5.055 3.311 -4.206 1.00 83.12 91 VAL A CA 1
ATOM 718 C C . VAL A 1 91 ? -5.583 2.315 -3.174 1.00 83.12 91 VAL A C 1
ATOM 720 O O . VAL A 1 91 ? -6.581 2.598 -2.509 1.00 83.12 91 VAL A O 1
ATOM 723 N N . VAL A 1 92 ? -4.888 1.188 -2.988 1.00 80.25 92 VAL A N 1
ATOM 724 C CA . VAL A 1 92 ? -5.264 0.155 -2.012 1.00 80.25 92 VAL A CA 1
ATOM 725 C C . VAL A 1 92 ? -5.309 0.751 -0.605 1.00 80.25 92 VAL A C 1
ATOM 727 O O . VAL A 1 92 ? -6.346 0.692 0.057 1.00 80.25 92 VAL A O 1
ATOM 730 N N . VAL A 1 93 ? -4.229 1.401 -0.166 1.00 79.38 93 VAL A N 1
ATOM 731 C CA . VAL A 1 93 ? -4.139 1.989 1.180 1.00 79.38 93 VAL A CA 1
ATOM 732 C C . VAL A 1 93 ? -5.255 3.009 1.419 1.00 79.38 93 VAL A C 1
ATOM 734 O O . VAL A 1 93 ? -5.927 2.953 2.450 1.00 79.38 93 VAL A O 1
ATOM 737 N N . THR A 1 94 ? -5.507 3.909 0.466 1.00 78.81 94 THR A N 1
ATOM 738 C CA . THR A 1 94 ? -6.548 4.944 0.598 1.00 78.81 94 THR A CA 1
ATOM 739 C C . THR A 1 94 ? -7.954 4.346 0.673 1.00 78.81 94 THR A C 1
ATOM 741 O O . THR A 1 94 ? -8.769 4.782 1.494 1.00 78.81 94 THR A O 1
ATOM 744 N N . PHE A 1 95 ? -8.243 3.318 -0.131 1.00 77.75 95 PHE A N 1
ATOM 745 C CA . PHE A 1 95 ? -9.534 2.629 -0.117 1.00 77.75 95 PHE A CA 1
ATOM 746 C C . PHE A 1 95 ? -9.811 1.969 1.242 1.00 77.75 95 PHE A C 1
ATOM 748 O O . PHE A 1 95 ? -10.851 2.211 1.860 1.00 77.75 95 PHE A O 1
ATOM 755 N N . PHE A 1 96 ? -8.858 1.192 1.761 1.00 72.88 96 PHE A N 1
ATOM 756 C CA . PHE A 1 96 ? -9.035 0.511 3.045 1.00 72.88 96 PHE A CA 1
ATOM 757 C C . PHE A 1 96 ? -9.024 1.466 4.240 1.00 72.88 96 PHE A C 1
ATOM 759 O O . PHE A 1 96 ? -9.775 1.245 5.190 1.00 72.88 96 PHE A O 1
ATOM 766 N N . ASN A 1 97 ? -8.234 2.543 4.195 1.00 76.06 97 ASN A N 1
ATOM 767 C CA . ASN A 1 97 ? -8.296 3.593 5.214 1.00 76.06 97 ASN A CA 1
ATOM 768 C C . ASN A 1 97 ? -9.685 4.245 5.242 1.00 76.06 97 ASN A C 1
ATOM 770 O O . ASN A 1 97 ? -10.230 4.476 6.319 1.00 76.06 97 ASN A O 1
ATOM 774 N N . SER A 1 98 ? -10.300 4.465 4.075 1.00 76.25 98 SER A N 1
ATOM 775 C CA . SER A 1 98 ? -11.672 4.983 3.982 1.00 76.25 98 SER A CA 1
ATOM 776 C C . SER A 1 98 ? -12.697 4.009 4.578 1.00 76.25 98 SER A C 1
ATOM 778 O O . SER A 1 98 ? -13.589 4.428 5.317 1.00 76.25 98 SER A O 1
ATOM 780 N N . ALA A 1 99 ? -12.541 2.704 4.328 1.00 69.94 99 ALA A N 1
ATOM 781 C CA . ALA A 1 99 ? -13.388 1.666 4.922 1.00 69.94 99 ALA A CA 1
ATOM 782 C C . ALA A 1 99 ? -13.238 1.586 6.455 1.00 69.94 99 ALA A C 1
ATOM 784 O O . ALA A 1 99 ? -14.231 1.469 7.176 1.00 69.94 99 ALA A O 1
ATOM 785 N N . LEU A 1 100 ? -12.008 1.716 6.965 1.00 71.50 100 LEU A N 1
ATOM 786 C CA . LEU A 1 100 ? -11.710 1.739 8.400 1.00 71.50 100 LEU A CA 1
ATOM 787 C C . LEU A 1 100 ? -12.386 2.932 9.083 1.00 71.50 100 LEU A C 1
ATOM 789 O O . LEU A 1 100 ? -13.050 2.751 10.104 1.00 71.50 100 LEU A O 1
ATOM 793 N N . VAL A 1 101 ? -12.276 4.129 8.498 1.00 76.38 101 VAL A N 1
ATOM 794 C CA . VAL A 1 101 ? -12.937 5.339 9.012 1.00 76.38 101 VAL A CA 1
ATOM 795 C C . VAL A 1 101 ? -14.460 5.165 9.027 1.00 76.38 101 VAL A C 1
ATOM 797 O O . VAL A 1 101 ? -15.097 5.500 10.025 1.00 76.38 101 VAL A O 1
ATOM 800 N N . ALA A 1 102 ? -15.052 4.576 7.982 1.00 72.12 102 ALA A N 1
ATOM 801 C CA . ALA A 1 102 ? -16.491 4.307 7.937 1.00 72.12 102 ALA A CA 1
ATOM 802 C C . ALA A 1 102 ? -16.955 3.351 9.053 1.00 72.12 102 ALA A C 1
ATOM 804 O O . ALA A 1 102 ? -17.996 3.589 9.670 1.00 72.12 102 ALA A O 1
ATOM 805 N N . CYS A 1 103 ? -16.185 2.299 9.349 1.00 68.62 103 CYS A N 1
ATOM 806 C CA . CYS A 1 103 ? -16.472 1.399 10.468 1.00 68.62 103 CYS A CA 1
ATOM 807 C C . CYS A 1 103 ? -16.252 2.056 11.835 1.00 68.62 103 CYS A C 1
ATOM 809 O O . CYS A 1 103 ? -17.034 1.809 12.752 1.00 68.62 103 CYS A O 1
ATOM 811 N N . ALA A 1 104 ? -15.228 2.899 11.981 1.00 72.69 104 ALA A N 1
ATOM 812 C CA . ALA A 1 104 ? -14.982 3.635 13.219 1.00 72.69 104 ALA A CA 1
ATOM 813 C C . ALA A 1 104 ? -16.133 4.604 13.537 1.00 72.69 104 ALA A C 1
ATOM 815 O O . ALA A 1 104 ? -16.580 4.668 14.681 1.00 72.69 104 ALA A O 1
ATOM 816 N N . MET A 1 105 ? -16.671 5.298 12.527 1.00 74.44 105 MET A N 1
ATOM 817 C CA . MET A 1 105 ? -17.839 6.166 12.709 1.00 74.44 105 MET A CA 1
ATOM 818 C C . MET A 1 105 ? -19.097 5.383 13.117 1.00 74.44 105 MET A C 1
ATOM 820 O O . MET A 1 105 ? -19.789 5.806 14.037 1.00 74.44 105 MET A O 1
ATOM 824 N N . GLN A 1 106 ? -19.362 4.223 12.500 1.00 72.44 106 GLN A N 1
ATOM 825 C CA . GLN A 1 106 ? -20.477 3.341 12.898 1.00 72.44 106 GLN A CA 1
ATOM 826 C C . GLN A 1 106 ? -20.325 2.835 14.336 1.00 72.44 106 GLN A C 1
ATOM 828 O O . GLN A 1 106 ? -21.294 2.786 15.090 1.00 72.44 106 GLN A O 1
ATOM 833 N N . HIS A 1 107 ? -19.098 2.503 14.742 1.00 71.12 107 HIS A N 1
ATOM 834 C CA . HIS A 1 107 ? -18.825 2.056 16.102 1.00 71.12 107 HIS A CA 1
ATOM 835 C C . HIS A 1 107 ? -19.133 3.142 17.142 1.00 71.12 107 HIS A C 1
ATOM 837 O O . HIS A 1 107 ? -19.805 2.865 18.134 1.00 71.12 107 HIS A O 1
ATOM 843 N N . PHE A 1 108 ? -18.696 4.383 16.903 1.00 74.69 108 PHE A N 1
ATOM 844 C CA . PHE A 1 108 ? -18.998 5.505 17.796 1.00 74.69 108 PHE A CA 1
ATOM 845 C C . PHE A 1 108 ? -20.480 5.900 17.799 1.00 74.69 108 PHE A C 1
ATOM 847 O O . PHE A 1 108 ? -20.950 6.459 18.786 1.00 74.69 108 PHE A O 1
ATOM 854 N N . ALA A 1 109 ? -21.224 5.565 16.743 1.00 79.00 109 ALA A N 1
ATOM 855 C CA . ALA A 1 109 ? -22.677 5.715 16.692 1.00 79.00 109 ALA A CA 1
ATOM 856 C C . ALA A 1 109 ? -23.440 4.623 17.476 1.00 79.00 109 ALA A C 1
ATOM 858 O O . ALA A 1 109 ? -24.661 4.695 17.585 1.00 79.00 109 ALA A O 1
ATOM 859 N N . GLY A 1 110 ? -22.746 3.622 18.037 1.00 74.56 110 GLY A N 1
ATOM 860 C CA . GLY A 1 110 ? -23.366 2.506 18.761 1.00 74.56 110 GLY A CA 1
ATOM 861 C C . GLY A 1 110 ? -23.971 1.429 17.853 1.00 74.56 110 GLY A C 1
ATOM 862 O O . GLY A 1 110 ? -24.723 0.579 18.330 1.00 74.56 110 GLY A O 1
ATOM 863 N N . GLU A 1 111 ? -23.655 1.443 16.555 1.00 72.38 111 GLU A N 1
ATOM 864 C CA . GLU A 1 111 ? -24.166 0.474 15.586 1.00 72.38 111 GLU A CA 1
ATOM 865 C C . GLU A 1 111 ? -23.352 -0.834 15.591 1.00 72.38 111 GLU A C 1
ATOM 867 O O . GLU A 1 111 ? -22.163 -0.872 15.920 1.00 72.38 111 GLU A O 1
ATOM 872 N N . VAL A 1 112 ? -23.993 -1.938 15.191 1.00 68.12 112 VAL A N 1
ATOM 873 C CA . VAL A 1 112 ? -23.331 -3.242 15.020 1.00 68.12 112 VAL A CA 1
ATOM 874 C C . VAL A 1 112 ? -22.321 -3.178 13.874 1.00 68.12 112 VAL A C 1
ATOM 876 O O . VAL A 1 112 ? -22.680 -3.062 12.702 1.00 68.12 112 VAL A O 1
ATOM 879 N N . THR A 1 113 ? -21.038 -3.290 14.212 1.00 63.03 113 THR A N 1
ATOM 880 C CA . THR A 1 113 ? -19.931 -3.231 13.256 1.00 63.03 113 THR A CA 1
ATOM 881 C C . THR A 1 113 ? -19.814 -4.546 12.478 1.00 63.03 113 THR A C 1
ATOM 883 O O . THR A 1 113 ? -19.732 -5.634 13.047 1.00 63.03 113 THR A O 1
ATOM 886 N N . SER A 1 114 ? -19.808 -4.461 11.143 1.00 69.12 114 SER A N 1
ATOM 887 C CA . SER A 1 114 ? -19.560 -5.606 10.259 1.00 69.12 114 SER A CA 1
ATOM 888 C C . SER A 1 114 ? -18.529 -5.249 9.184 1.00 69.12 114 SER A C 1
ATOM 890 O O . SER A 1 114 ? -18.708 -4.234 8.500 1.00 69.12 114 SER A O 1
ATOM 892 N N . PRO A 1 115 ? -17.498 -6.087 8.944 1.00 63.75 115 PRO A N 1
ATOM 893 C CA . PRO A 1 115 ? -16.474 -5.803 7.939 1.00 63.75 115 PRO A CA 1
ATOM 894 C C . PRO A 1 115 ? -17.030 -5.692 6.513 1.00 63.75 115 PRO A C 1
ATOM 896 O O . PRO A 1 115 ? -16.564 -4.888 5.710 1.00 63.75 115 PRO A O 1
ATOM 899 N N . ARG A 1 116 ? -18.073 -6.469 6.193 1.00 63.34 116 ARG A N 1
ATOM 900 C CA . ARG A 1 116 ? -18.730 -6.416 4.877 1.00 63.34 116 ARG A CA 1
ATOM 901 C C . ARG A 1 116 ? -19.429 -5.081 4.637 1.00 63.34 116 ARG A C 1
ATOM 903 O O . ARG A 1 116 ? -19.350 -4.541 3.544 1.00 63.34 116 ARG A O 1
ATOM 910 N N . ARG A 1 117 ? -20.066 -4.528 5.670 1.00 68.12 117 ARG A N 1
ATOM 911 C CA . ARG A 1 117 ? -20.829 -3.278 5.568 1.00 68.12 117 ARG A CA 1
ATOM 912 C C . ARG A 1 117 ? -19.907 -2.066 5.403 1.00 68.12 117 ARG A C 1
ATOM 914 O O . ARG A 1 117 ? -20.222 -1.162 4.639 1.00 68.12 117 ARG A O 1
ATOM 921 N N . GLY A 1 118 ? -18.735 -2.081 6.046 1.00 67.50 118 GLY A N 1
ATOM 922 C CA . GLY A 1 118 ? -17.693 -1.071 5.823 1.00 67.50 118 GLY A CA 1
ATOM 923 C C . GLY A 1 118 ? -17.101 -1.108 4.412 1.00 67.50 118 GLY A C 1
ATOM 924 O O . GLY A 1 118 ? -16.903 -0.055 3.809 1.00 67.50 118 GLY A O 1
ATOM 925 N N . LEU A 1 119 ? -16.877 -2.311 3.865 1.00 67.44 119 LEU A N 1
ATOM 926 C CA . LEU A 1 119 ? -16.460 -2.490 2.469 1.00 67.44 119 LEU A CA 1
ATOM 927 C C . LEU A 1 119 ? -17.509 -1.947 1.490 1.00 67.44 119 LEU A C 1
ATOM 929 O O . LEU A 1 119 ? -17.141 -1.188 0.598 1.00 67.44 119 LEU A O 1
ATOM 933 N N . ASP A 1 120 ? -18.791 -2.266 1.684 1.00 75.69 120 ASP A N 1
ATOM 934 C CA . ASP A 1 120 ? -19.882 -1.767 0.830 1.00 75.69 120 ASP A CA 1
ATOM 935 C C . ASP A 1 120 ? -19.985 -0.236 0.839 1.00 75.69 120 ASP A C 1
ATOM 937 O O . ASP A 1 120 ? -20.170 0.373 -0.212 1.00 75.69 120 ASP A O 1
ATOM 941 N N . ILE A 1 121 ? -19.815 0.405 2.000 1.00 73.81 121 ILE A N 1
ATOM 942 C CA . ILE A 1 121 ? -19.844 1.873 2.114 1.00 73.81 121 ILE A CA 1
ATOM 943 C C . ILE A 1 121 ? -18.632 2.515 1.426 1.00 73.81 121 ILE A C 1
ATOM 945 O O . ILE A 1 121 ? -18.754 3.569 0.797 1.00 73.81 121 ILE A O 1
ATOM 949 N N . ALA A 1 122 ? -17.452 1.900 1.533 1.00 70.00 122 ALA A N 1
ATOM 950 C CA . ALA A 1 122 ? -16.273 2.371 0.811 1.00 70.00 122 ALA A CA 1
ATOM 951 C C . ALA A 1 122 ? -16.455 2.216 -0.709 1.00 70.00 122 ALA A C 1
ATOM 953 O O . ALA A 1 122 ? -16.163 3.146 -1.459 1.00 70.00 122 ALA A O 1
ATOM 954 N N . LEU A 1 123 ? -17.016 1.086 -1.151 1.00 73.56 123 LEU A N 1
ATOM 955 C CA . LEU A 1 123 ? -17.363 0.812 -2.549 1.00 73.56 123 LEU A CA 1
ATOM 956 C C . LEU A 1 123 ? -18.426 1.775 -3.091 1.00 73.56 123 LEU A C 1
ATOM 958 O O . LEU A 1 123 ? -18.303 2.236 -4.223 1.00 73.56 123 LEU A O 1
ATOM 962 N N . SER A 1 124 ? -19.440 2.134 -2.298 1.00 78.38 124 SER A N 1
ATOM 963 C CA . SER A 1 124 ? -20.494 3.055 -2.740 1.00 78.38 124 SER A CA 1
ATOM 964 C C . SER A 1 124 ? -20.002 4.487 -2.949 1.00 78.38 124 SER A C 1
ATOM 966 O O . SER A 1 124 ? -20.655 5.242 -3.656 1.00 78.38 124 SER A O 1
ATOM 968 N N . ARG A 1 125 ? -18.877 4.873 -2.333 1.00 70.62 125 ARG A N 1
ATOM 969 C CA . ARG A 1 125 ? -18.241 6.189 -2.532 1.00 70.62 125 ARG A CA 1
ATOM 970 C C . ARG A 1 125 ? -17.254 6.223 -3.702 1.00 70.62 125 ARG A C 1
ATOM 972 O O . ARG A 1 125 ? -16.775 7.297 -4.042 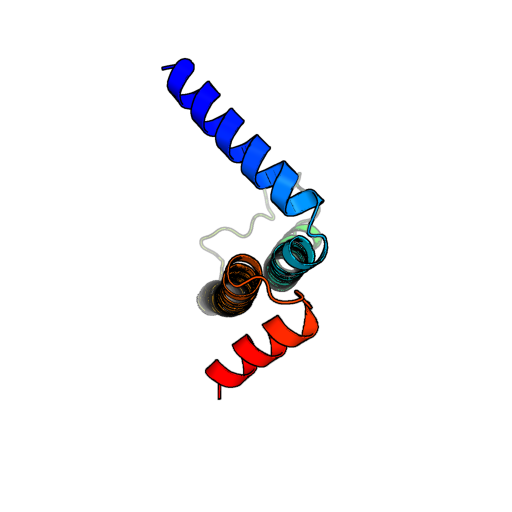1.00 70.62 125 ARG A O 1
ATOM 979 N N . TRP A 1 126 ? -16.924 5.060 -4.262 1.00 64.62 126 TRP A N 1
ATOM 980 C CA . TRP A 1 126 ? -16.031 4.901 -5.414 1.00 64.62 126 TRP A CA 1
ATOM 981 C C . TRP A 1 126 ? -16.777 4.773 -6.754 1.00 64.62 126 TRP A C 1
ATOM 983 O O . TRP A 1 126 ? -16.128 4.765 -7.798 1.00 64.62 126 TRP A O 1
ATOM 993 N N . LYS A 1 127 ? -18.112 4.656 -6.727 1.00 49.78 127 LYS A N 1
ATOM 994 C CA . LYS A 1 127 ? -18.986 4.826 -7.898 1.00 49.78 127 LYS A CA 1
ATOM 995 C C . LYS A 1 127 ? -19.243 6.303 -8.160 1.00 49.78 127 LYS A C 1
ATOM 997 O O . LYS A 1 127 ? -19.330 6.647 -9.355 1.00 49.78 127 LYS A O 1
#